Protein AF-A0A973VXS0-F1 (afdb_monomer)

Secondary structure (DSSP, 8-state):
------HHHHHHHHHHHHHHHHHTTT-TTHHHHHHHHHHHHHHHHEEEETTEEEE----

pLDDT: mean 85.26, std 11.55, range [43.59, 93.81]

InterPro domains:
  IPR009317 ChaB [PF06150] (2-55)
  IPR037205 ChaB superfamily [G3DSA:1.10.1740.70] (1-57)
  IPR037205 ChaB superfamily [SSF140376] (2-56)

Solvent-accessible surface area (backbone atoms only — not comparable to full-atom values): 3324 Å² total; per-residue (Å²): 136,80,65,68,69,44,71,69,47,52,49,47,24,51,53,37,26,52,50,32,34,64,76,32,67,90,49,96,54,16,65,62,52,6,54,52,44,8,53,50,50,28,57,69,46,26,43,78,56,91,76,43,60,42,73,50,73,84,128

Foldseek 3Di:
DDQDAPPVLVVLLVVQLVVLLVVQPPDPCSNVRSNVRSVVSSVVQWDDDPSYTDGDDDD

Structure (mmCIF, N/CA/C/O backbone):
data_AF-A0A973VXS0-F1
#
_entry.id   AF-A0A973VXS0-F1
#
loop_
_atom_site.group_PDB
_atom_site.id
_atom_site.type_symbol
_atom_site.label_atom_id
_atom_site.label_alt_id
_atom_site.label_comp_id
_atom_site.label_asym_id
_atom_site.label_entity_id
_atom_site.label_seq_id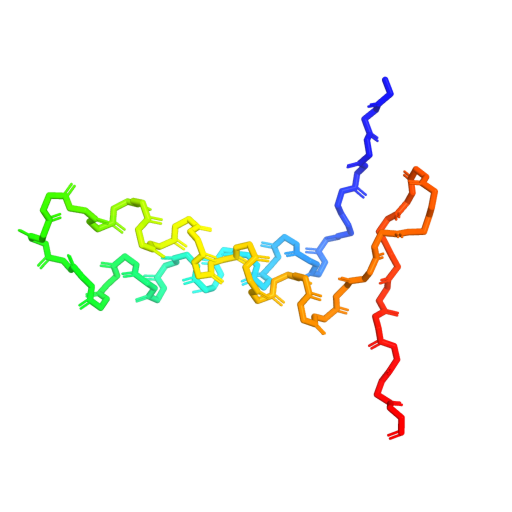
_atom_site.pdbx_PDB_ins_code
_atom_site.Cartn_x
_atom_site.Cartn_y
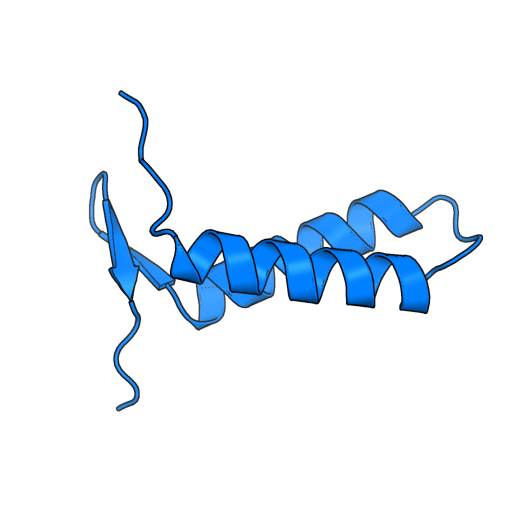_atom_site.Cartn_z
_atom_site.occupancy
_atom_site.B_iso_or_equiv
_atom_site.auth_seq_id
_atom_site.auth_comp_id
_atom_site.auth_asym_id
_atom_site.auth_atom_id
_atom_site.pdbx_PDB_model_num
ATOM 1 N N . MET A 1 1 ? 6.032 18.472 -11.799 1.00 43.59 1 MET A N 1
ATOM 2 C CA . MET A 1 1 ? 6.774 17.196 -11.857 1.00 43.59 1 MET A CA 1
ATOM 3 C C . MET A 1 1 ? 5.940 16.167 -11.120 1.00 43.59 1 MET A C 1
ATOM 5 O O . MET A 1 1 ? 6.013 16.060 -9.906 1.00 43.59 1 MET A O 1
ATOM 9 N N . GLN A 1 2 ? 4.997 15.557 -11.830 1.00 49.38 2 GLN A N 1
ATOM 10 C CA . GLN A 1 2 ? 4.069 14.599 -11.246 1.00 49.38 2 GLN A CA 1
ATOM 11 C C . GLN A 1 2 ? 4.739 13.230 -11.407 1.00 49.38 2 GLN A C 1
ATOM 13 O O . GLN A 1 2 ? 4.718 12.669 -12.497 1.00 49.38 2 GLN A O 1
ATOM 18 N N . ASN A 1 3 ? 5.409 12.732 -10.363 1.00 54.12 3 ASN A N 1
ATOM 19 C CA . ASN A 1 3 ? 5.886 11.346 -10.318 1.00 54.12 3 ASN A CA 1
ATOM 20 C C . ASN A 1 3 ? 4.659 10.435 -10.341 1.00 54.12 3 ASN A C 1
ATOM 22 O O . ASN A 1 3 ? 4.100 10.120 -9.289 1.00 54.12 3 ASN A O 1
ATOM 26 N N . HIS A 1 4 ? 4.194 10.069 -11.531 1.00 67.44 4 HIS A N 1
ATOM 27 C CA . HIS A 1 4 ? 3.023 9.220 -11.679 1.00 67.44 4 HIS A CA 1
ATOM 28 C C . HIS A 1 4 ? 3.364 7.847 -11.110 1.00 67.44 4 HIS A C 1
ATOM 30 O O . HIS A 1 4 ? 4.198 7.119 -11.647 1.00 67.44 4 HIS A O 1
ATOM 36 N N . LEU A 1 5 ? 2.731 7.514 -9.985 1.00 74.00 5 LEU A N 1
ATOM 37 C CA . LEU A 1 5 ? 2.751 6.161 -9.460 1.00 74.00 5 LEU A CA 1
ATOM 38 C C . LEU A 1 5 ? 2.174 5.242 -10.552 1.00 74.00 5 LEU A C 1
ATOM 40 O O . LEU A 1 5 ? 1.083 5.545 -11.054 1.00 74.00 5 LEU A O 1
ATOM 44 N N . PRO A 1 6 ? 2.859 4.149 -10.929 1.00 84.19 6 PRO A N 1
ATOM 45 C CA . PRO A 1 6 ? 2.336 3.199 -11.898 1.00 84.19 6 PRO A CA 1
ATOM 46 C C . PRO A 1 6 ? 0.930 2.727 -11.498 1.00 84.19 6 PRO A C 1
ATOM 48 O O . PRO A 1 6 ? 0.675 2.589 -10.299 1.00 84.19 6 PRO A O 1
ATOM 51 N N . PRO A 1 7 ? 0.025 2.442 -12.451 1.00 85.00 7 PRO A N 1
ATOM 52 C CA . PRO A 1 7 ? -1.344 2.015 -12.147 1.00 85.00 7 PRO A CA 1
ATOM 53 C C . PRO A 1 7 ? -1.399 0.868 -11.131 1.00 85.00 7 PRO A C 1
ATOM 55 O O . PRO A 1 7 ? -2.124 0.944 -10.145 1.00 85.00 7 PRO A O 1
ATOM 58 N N . HIS A 1 8 ? -0.521 -0.121 -11.289 1.00 86.31 8 HIS A N 1
ATOM 59 C CA . HIS A 1 8 ? -0.447 -1.273 -10.396 1.00 86.31 8 HIS A CA 1
ATOM 60 C C . HIS A 1 8 ? 0.036 -0.925 -8.971 1.00 86.31 8 HIS A C 1
ATOM 62 O O . HIS A 1 8 ? -0.425 -1.502 -7.989 1.00 86.31 8 HIS A O 1
ATOM 68 N N . ALA A 1 9 ? 0.884 0.096 -8.813 1.00 87.19 9 ALA A N 1
ATOM 69 C CA . ALA A 1 9 ? 1.234 0.617 -7.491 1.00 87.19 9 ALA A CA 1
ATOM 70 C C . ALA A 1 9 ? 0.029 1.286 -6.806 1.00 87.19 9 ALA A C 1
ATOM 72 O O . ALA A 1 9 ? -0.117 1.200 -5.587 1.00 87.19 9 ALA A O 1
ATOM 73 N N . GLN A 1 10 ? -0.844 1.943 -7.579 1.00 89.56 10 GLN A N 1
ATOM 74 C CA . GLN A 1 10 ? -2.068 2.552 -7.050 1.00 89.56 10 GLN A CA 1
ATOM 75 C C . GLN A 1 10 ? -3.086 1.493 -6.615 1.00 89.56 10 GLN A C 1
ATOM 77 O O . GLN A 1 10 ? -3.790 1.704 -5.629 1.00 89.56 10 GLN A O 1
ATOM 82 N N . GLU A 1 11 ? -3.156 0.360 -7.317 1.00 90.94 11 GLU A N 1
ATOM 83 C CA . GLU A 1 11 ? -3.993 -0.780 -6.924 1.00 90.94 11 GLU A CA 1
ATOM 84 C C . GLU A 1 11 ? -3.539 -1.356 -5.582 1.00 90.94 11 GLU A C 1
ATOM 86 O O . GLU A 1 11 ? -4.322 -1.351 -4.634 1.00 90.94 11 GLU A O 1
ATOM 91 N N . ILE A 1 12 ? -2.249 -1.692 -5.449 1.00 91.31 12 ILE A N 1
ATOM 92 C CA . ILE A 1 12 ? -1.664 -2.186 -4.189 1.00 91.31 12 ILE A CA 1
ATOM 93 C C . ILE A 1 12 ? -1.928 -1.207 -3.044 1.00 91.31 12 ILE A C 1
ATOM 95 O O . ILE A 1 12 ? -2.278 -1.608 -1.933 1.00 91.31 12 ILE A O 1
ATOM 99 N N . TYR A 1 13 ? -1.770 0.090 -3.312 1.00 91.00 13 TYR A N 1
ATOM 100 C CA . TYR A 1 13 ? -2.057 1.127 -2.336 1.00 91.00 13 TYR A CA 1
ATOM 101 C C . TYR A 1 13 ? -3.518 1.087 -1.875 1.00 91.00 13 TYR A C 1
ATOM 103 O O . TYR A 1 13 ? -3.774 1.068 -0.674 1.00 91.00 13 TYR A O 1
ATOM 111 N N . ARG A 1 14 ? -4.478 1.064 -2.809 1.00 92.31 14 ARG A N 1
ATOM 112 C CA . ARG A 1 14 ? -5.915 1.046 -2.495 1.00 92.31 14 ARG A CA 1
ATOM 113 C C . ARG A 1 14 ? -6.318 -0.219 -1.749 1.00 92.31 14 ARG A C 1
ATOM 115 O O . ARG A 1 14 ? -7.055 -0.124 -0.774 1.00 92.31 14 ARG A O 1
ATOM 122 N N . GLU A 1 15 ? -5.824 -1.379 -2.168 1.00 93.81 15 GLU A N 1
ATOM 123 C CA . GLU A 1 15 ? -6.109 -2.652 -1.502 1.00 93.81 15 GLU A CA 1
ATOM 124 C C . GLU A 1 15 ? -5.589 -2.658 -0.062 1.00 93.81 15 GLU A C 1
ATOM 126 O O . GLU A 1 15 ? -6.343 -2.930 0.874 1.00 93.81 15 GLU A O 1
ATOM 131 N N . ALA A 1 16 ? -4.324 -2.278 0.139 1.00 93.56 16 ALA A N 1
ATOM 132 C CA . ALA A 1 16 ? -3.718 -2.222 1.465 1.00 93.56 16 ALA A CA 1
ATOM 133 C C . ALA A 1 16 ? -4.349 -1.140 2.357 1.00 93.56 16 ALA A C 1
ATOM 135 O O . ALA A 1 16 ? -4.488 -1.348 3.564 1.00 93.56 16 ALA A O 1
ATOM 136 N N . LEU A 1 17 ? -4.764 -0.008 1.778 1.00 93.06 17 LEU A N 1
ATOM 137 C CA . LEU A 1 17 ? -5.485 1.047 2.488 1.00 93.06 17 LEU A CA 1
ATOM 138 C C . LEU A 1 17 ? -6.851 0.546 2.956 1.00 93.06 17 LEU A C 1
ATOM 140 O O . LEU A 1 17 ? -7.153 0.657 4.139 1.00 93.06 17 LEU A O 1
ATOM 144 N N . ASN A 1 18 ? -7.650 -0.038 2.059 1.00 92.44 18 ASN A N 1
ATOM 145 C CA . ASN A 1 18 ? -8.972 -0.573 2.385 1.00 92.44 18 ASN A CA 1
ATOM 146 C C . ASN A 1 18 ? -8.878 -1.663 3.454 1.00 92.44 18 ASN A C 1
ATOM 148 O O . ASN A 1 18 ? -9.651 -1.663 4.410 1.00 92.44 18 ASN A O 1
ATOM 152 N N . HIS A 1 19 ? -7.892 -2.553 3.327 1.00 91.88 19 HIS A N 1
ATOM 153 C CA . HIS A 1 19 ? -7.639 -3.592 4.314 1.00 91.88 19 HIS A CA 1
ATOM 154 C C . HIS A 1 19 ? -7.224 -3.004 5.671 1.00 91.88 19 HIS A C 1
ATOM 156 O O . HIS A 1 19 ? -7.767 -3.393 6.701 1.00 91.88 19 HIS A O 1
ATOM 162 N N . GLY A 1 20 ? -6.295 -2.041 5.692 1.00 90.69 20 GLY A N 1
ATOM 163 C CA . GLY A 1 20 ? -5.865 -1.363 6.918 1.00 90.69 20 GLY A CA 1
ATOM 164 C C . GLY A 1 20 ? -6.993 -0.572 7.585 1.00 90.69 20 GLY A C 1
ATOM 165 O O . GLY A 1 20 ? -7.144 -0.624 8.803 1.00 90.69 20 GLY A O 1
ATOM 166 N N . PHE A 1 21 ? -7.835 0.096 6.793 1.00 89.44 21 PHE A N 1
ATOM 167 C CA . PHE A 1 21 ? -9.033 0.766 7.289 1.00 89.44 21 PHE A CA 1
ATOM 168 C C . PHE A 1 21 ? -9.986 -0.248 7.918 1.00 89.44 21 PHE A C 1
ATOM 170 O O . PHE A 1 21 ? -10.387 -0.060 9.060 1.00 89.44 21 PHE A O 1
ATOM 177 N N . ALA A 1 22 ? -10.325 -1.332 7.221 1.00 92.06 22 ALA A N 1
ATOM 178 C CA . ALA A 1 22 ? -11.232 -2.346 7.751 1.00 92.06 22 ALA A CA 1
ATOM 179 C C . ALA A 1 22 ? -10.688 -2.997 9.037 1.00 92.06 22 ALA A C 1
ATOM 181 O O . ALA A 1 22 ? -11.436 -3.181 9.995 1.00 92.06 22 ALA A O 1
ATOM 182 N N . ALA A 1 23 ? -9.383 -3.282 9.089 1.00 90.56 23 ALA A N 1
ATOM 183 C CA . ALA A 1 23 ? -8.730 -3.910 10.237 1.00 90.56 23 ALA A CA 1
ATOM 184 C C . ALA A 1 23 ? -8.702 -3.025 11.496 1.00 90.56 23 ALA A C 1
ATOM 186 O O . ALA A 1 23 ? -8.691 -3.546 12.609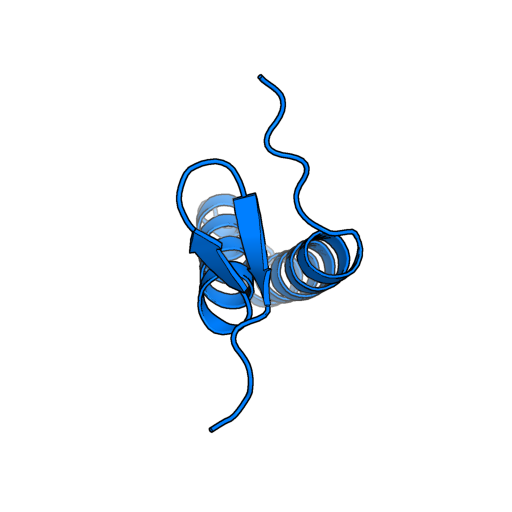 1.00 90.56 23 ALA A O 1
ATOM 187 N N . HIS A 1 24 ? -8.697 -1.700 11.332 1.00 90.12 24 HIS A N 1
ATOM 188 C CA . HIS A 1 24 ? -8.639 -0.735 12.434 1.00 90.12 24 HIS A CA 1
ATOM 189 C C . HIS A 1 24 ? -9.927 0.088 12.577 1.00 90.12 24 HIS A C 1
ATOM 191 O O . HIS A 1 24 ? -9.899 1.186 13.131 1.00 90.12 24 HIS A O 1
ATOM 197 N N . ALA A 1 25 ? -11.059 -0.424 12.085 1.00 87.69 25 ALA A N 1
ATOM 198 C CA . ALA A 1 25 ? -12.346 0.259 12.149 1.00 87.69 25 ALA A CA 1
ATOM 199 C C . ALA A 1 25 ? -12.726 0.651 13.586 1.00 87.69 25 ALA A C 1
ATOM 201 O O . ALA A 1 25 ? -12.895 -0.205 14.452 1.00 87.69 25 ALA A O 1
ATOM 202 N N . GLY A 1 26 ? -12.867 1.960 13.827 1.00 87.44 26 GLY A N 1
ATOM 203 C CA . GLY A 1 26 ? -13.223 2.516 15.137 1.00 87.44 26 GLY A CA 1
ATOM 204 C C . GLY A 1 26 ? -12.040 2.984 15.996 1.00 87.44 26 GLY A C 1
ATOM 205 O O . GLY A 1 26 ? -12.266 3.569 17.055 1.00 87.44 26 GLY A O 1
ATOM 206 N N . ASP A 1 27 ? -10.792 2.795 15.552 1.00 90.56 27 ASP A N 1
ATOM 207 C CA . ASP A 1 27 ? -9.622 3.427 16.175 1.00 90.56 27 ASP A CA 1
ATOM 208 C C . ASP A 1 27 ? -9.456 4.865 15.649 1.00 90.56 27 ASP A C 1
ATOM 210 O O . ASP A 1 27 ? -9.516 5.118 14.447 1.00 90.56 27 ASP A O 1
ATOM 214 N N . ARG A 1 28 ? -9.163 5.830 16.529 1.00 88.62 28 ARG A N 1
ATOM 215 C CA . ARG A 1 28 ? -8.808 7.206 16.124 1.00 88.62 28 ARG A CA 1
ATOM 216 C C . ARG A 1 28 ? -7.586 7.267 15.202 1.00 88.62 28 ARG A C 1
ATOM 218 O O . ARG A 1 28 ? -7.422 8.242 14.479 1.00 88.62 28 ARG A O 1
ATOM 225 N N . ARG A 1 29 ? -6.719 6.253 15.247 1.00 90.62 29 ARG A N 1
ATOM 226 C CA . ARG A 1 29 ? -5.515 6.124 14.415 1.00 90.62 29 ARG A CA 1
ATOM 227 C C . ARG A 1 29 ? -5.728 5.261 13.173 1.00 90.62 29 ARG A C 1
ATOM 229 O O . ARG A 1 29 ? -4.761 4.996 12.465 1.00 90.62 29 ARG A O 1
ATOM 236 N N . GLN A 1 30 ? -6.958 4.829 12.895 1.00 91.94 30 GLN A N 1
ATOM 237 C CA . GLN A 1 30 ? -7.300 3.996 11.740 1.00 91.94 30 GLN A CA 1
ATOM 238 C C . GLN A 1 30 ? -6.745 4.562 10.434 1.00 91.94 30 GLN A C 1
ATOM 240 O O . GLN A 1 30 ? -6.075 3.843 9.695 1.00 91.94 30 GLN A O 1
ATOM 245 N N . GLU A 1 31 ? -6.974 5.854 10.180 1.00 89.62 31 GLU A N 1
ATOM 246 C CA . GLU A 1 31 ? -6.493 6.510 8.965 1.00 89.62 31 GLU A CA 1
ATOM 247 C C . GLU A 1 31 ? -4.965 6.448 8.887 1.00 89.62 31 GLU A C 1
ATOM 249 O O . GLU A 1 31 ? -4.416 5.946 7.909 1.00 89.62 31 GLU A O 1
ATOM 254 N N . GLU A 1 32 ? -4.263 6.880 9.939 1.00 92.88 32 GLU A N 1
ATOM 255 C CA . GLU A 1 32 ? -2.796 6.890 9.980 1.00 92.88 32 GLU A CA 1
ATOM 256 C C . GLU A 1 32 ? -2.207 5.488 9.759 1.00 92.88 32 GLU A C 1
ATOM 258 O O . GLU A 1 32 ? -1.274 5.314 8.967 1.00 92.88 32 GLU A O 1
ATOM 263 N N . ILE A 1 33 ? -2.770 4.472 10.420 1.00 92.81 33 ILE A N 1
ATOM 264 C CA . ILE A 1 33 ? -2.313 3.086 10.294 1.00 92.81 33 ILE A CA 1
ATOM 265 C C . ILE A 1 33 ? -2.562 2.566 8.878 1.00 92.81 33 ILE A C 1
ATOM 267 O O . ILE A 1 33 ? -1.672 1.944 8.288 1.00 92.81 33 ILE A O 1
ATOM 271 N N . ALA A 1 34 ? -3.731 2.842 8.304 1.00 93.38 34 ALA A N 1
ATOM 272 C CA . ALA A 1 34 ? -4.063 2.417 6.956 1.00 93.38 34 ALA A CA 1
ATOM 273 C 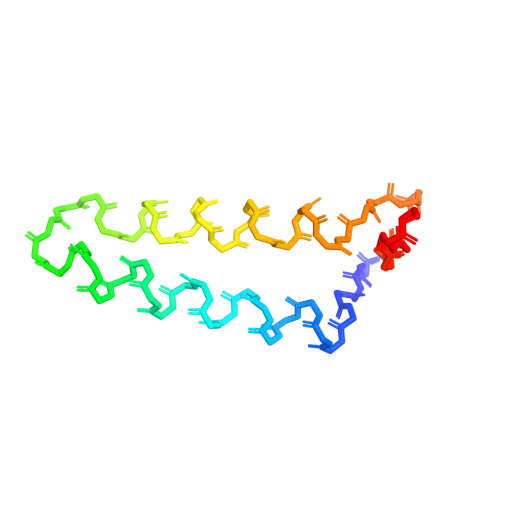C . ALA A 1 34 ? -3.160 3.092 5.914 1.00 93.38 34 ALA A C 1
ATOM 275 O O . ALA A 1 34 ? -2.575 2.400 5.079 1.00 93.38 34 ALA A O 1
ATOM 276 N N . TYR A 1 35 ? -2.960 4.411 6.004 1.00 92.94 35 TYR A N 1
ATOM 277 C CA . TYR A 1 35 ? -2.046 5.160 5.137 1.00 92.94 35 TYR A CA 1
ATOM 278 C C . TYR A 1 35 ? -0.616 4.620 5.229 1.00 92.94 35 TYR A C 1
ATOM 280 O O . TYR A 1 35 ? 0.041 4.399 4.207 1.00 92.94 35 TYR A O 1
ATOM 288 N N . ARG A 1 36 ? -0.126 4.354 6.447 1.00 93.44 36 ARG A N 1
ATOM 289 C CA . ARG A 1 36 ? 1.219 3.803 6.657 1.00 93.44 36 ARG A CA 1
ATOM 290 C C . ARG A 1 36 ? 1.353 2.398 6.074 1.00 93.44 36 ARG A C 1
ATOM 292 O O . ARG A 1 36 ? 2.379 2.088 5.466 1.00 93.44 36 ARG A O 1
ATOM 299 N N . THR A 1 37 ? 0.323 1.569 6.223 1.00 92.94 37 THR A N 1
ATOM 300 C CA . THR A 1 37 ? 0.278 0.205 5.677 1.00 92.94 37 THR A CA 1
ATOM 301 C C . THR A 1 37 ? 0.282 0.234 4.153 1.00 92.94 37 THR A C 1
ATOM 303 O O . THR A 1 37 ? 1.111 -0.432 3.533 1.00 92.94 37 THR A O 1
ATOM 306 N N . ALA A 1 38 ? -0.552 1.082 3.551 1.00 92.88 38 ALA A N 1
ATOM 307 C CA . ALA A 1 38 ? -0.630 1.260 2.108 1.00 92.88 38 ALA A CA 1
ATOM 308 C C . ALA A 1 38 ? 0.707 1.714 1.506 1.00 92.88 38 ALA A C 1
ATOM 310 O O . ALA A 1 38 ? 1.220 1.095 0.572 1.00 92.88 38 ALA A O 1
ATOM 311 N N . TRP A 1 39 ? 1.347 2.729 2.094 1.00 91.62 39 TRP A N 1
ATOM 312 C CA . TRP A 1 39 ? 2.668 3.176 1.646 1.00 91.62 39 TRP A CA 1
ATOM 313 C C . TRP A 1 39 ? 3.765 2.130 1.844 1.00 91.62 39 TRP A C 1
ATOM 315 O O . TRP A 1 39 ? 4.676 2.041 1.021 1.00 91.62 39 TRP A O 1
ATOM 325 N N . SER A 1 40 ? 3.695 1.334 2.911 1.00 92.62 40 SER A N 1
ATOM 326 C CA . SER A 1 40 ? 4.644 0.240 3.147 1.00 92.62 40 SER A CA 1
ATOM 327 C C . SER A 1 40 ? 4.501 -0.861 2.094 1.00 92.62 40 SER A C 1
ATOM 329 O O . SER A 1 40 ? 5.508 -1.349 1.586 1.00 92.62 40 SER A O 1
ATOM 331 N N . ALA A 1 41 ? 3.266 -1.203 1.714 1.00 91.81 41 ALA A N 1
ATOM 332 C CA . ALA A 1 41 ? 2.982 -2.177 0.664 1.00 91.81 41 ALA A CA 1
ATOM 333 C C . ALA A 1 41 ? 3.512 -1.710 -0.700 1.00 91.81 41 ALA A C 1
ATOM 335 O O . ALA A 1 41 ? 4.240 -2.452 -1.360 1.00 91.81 41 ALA A O 1
ATOM 336 N N . VAL A 1 42 ? 3.253 -0.450 -1.074 1.00 90.81 42 VAL A N 1
ATOM 337 C CA . VAL A 1 42 ? 3.809 0.141 -2.302 1.00 90.81 42 VAL A CA 1
ATOM 338 C C . VAL A 1 42 ? 5.331 0.086 -2.290 1.00 90.81 42 VAL A C 1
ATOM 340 O O . VAL A 1 42 ? 5.916 -0.415 -3.239 1.00 90.81 42 VAL A O 1
ATOM 343 N N . LYS A 1 43 ? 5.987 0.525 -1.210 1.00 88.94 43 LYS A N 1
ATOM 344 C CA . LYS A 1 43 ? 7.460 0.523 -1.101 1.00 88.94 43 LYS A CA 1
ATOM 345 C C . LYS A 1 43 ? 8.082 -0.878 -1.107 1.00 88.94 43 LYS A C 1
ATOM 347 O O . LYS A 1 43 ? 9.271 -1.022 -1.384 1.00 88.94 43 LYS A O 1
ATOM 352 N N . ARG A 1 44 ? 7.306 -1.912 -0.772 1.00 89.44 44 ARG A N 1
ATOM 353 C CA . ARG A 1 44 ? 7.754 -3.308 -0.826 1.00 89.44 44 ARG A CA 1
ATOM 354 C C . ARG A 1 44 ? 7.782 -3.837 -2.259 1.00 89.44 44 ARG A C 1
ATOM 356 O O . ARG A 1 44 ? 8.684 -4.602 -2.586 1.00 89.44 44 ARG A O 1
ATOM 363 N N . SER A 1 45 ? 6.832 -3.415 -3.090 1.00 86.75 45 SER A N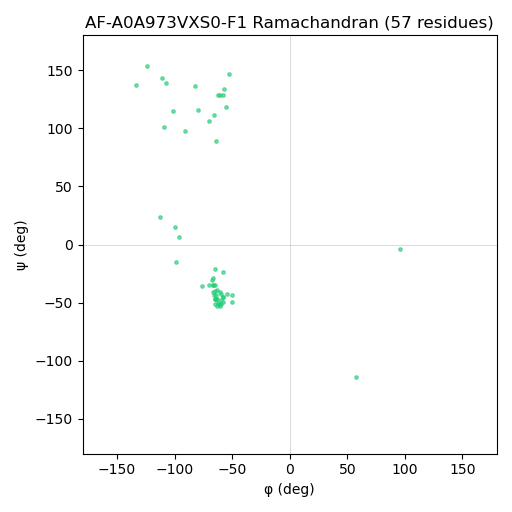 1
ATOM 364 C CA . SER A 1 45 ? 6.713 -3.842 -4.492 1.00 86.75 45 SER A CA 1
ATOM 365 C C . SER A 1 45 ? 7.295 -2.843 -5.489 1.00 86.75 45 SER A C 1
ATOM 367 O O . SER A 1 45 ? 7.520 -3.200 -6.637 1.00 86.75 45 SER A O 1
ATOM 369 N N . TYR A 1 46 ? 7.553 -1.604 -5.076 1.00 89.81 46 TYR A N 1
ATOM 370 C CA . TYR A 1 46 ? 8.100 -0.535 -5.901 1.00 89.81 46 TYR A CA 1
ATOM 371 C C . TYR A 1 46 ? 9.234 0.173 -5.176 1.00 89.81 46 TYR A C 1
ATOM 373 O O . TYR A 1 46 ? 9.131 0.509 -3.997 1.00 89.81 46 TYR A O 1
ATOM 381 N N . VAL A 1 47 ? 10.303 0.461 -5.907 1.00 88.62 47 VAL A N 1
ATOM 382 C CA . VAL A 1 47 ? 11.406 1.299 -5.441 1.00 88.62 47 VAL A CA 1
ATOM 383 C C . VAL A 1 47 ? 11.402 2.607 -6.224 1.00 88.62 47 VAL A C 1
ATOM 385 O O . VAL A 1 47 ? 11.059 2.639 -7.406 1.00 88.62 47 VAL A O 1
ATOM 388 N N . LYS A 1 48 ? 11.732 3.708 -5.548 1.00 83.88 48 LYS A N 1
ATOM 389 C CA . LYS A 1 48 ? 11.910 4.996 -6.213 1.00 83.88 48 LYS A CA 1
ATOM 390 C C . LYS A 1 48 ? 13.299 5.018 -6.856 1.00 83.88 48 LYS A C 1
ATOM 392 O O . L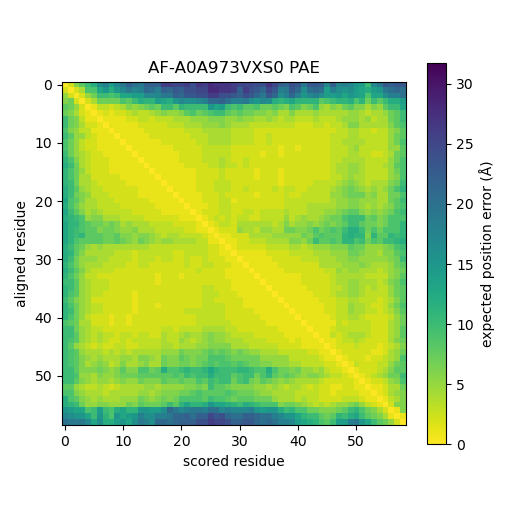YS A 1 48 ? 14.292 4.960 -6.136 1.00 83.88 48 LYS A O 1
ATOM 397 N N . ASP A 1 49 ? 13.342 5.097 -8.177 1.00 83.56 49 ASP A N 1
ATOM 398 C CA . ASP A 1 49 ? 14.546 5.255 -8.989 1.00 83.56 49 ASP A CA 1
ATOM 399 C C . ASP A 1 49 ? 14.546 6.670 -9.585 1.00 83.56 49 ASP A C 1
ATOM 401 O O . ASP A 1 49 ? 13.771 6.988 -10.489 1.00 83.56 49 ASP A O 1
ATOM 405 N N . GLY A 1 50 ? 15.324 7.570 -8.975 1.00 84.31 50 GLY A N 1
ATOM 406 C CA . GLY A 1 50 ? 15.306 9.001 -9.291 1.00 84.31 50 GLY A CA 1
ATOM 407 C C . GLY A 1 50 ? 13.916 9.624 -9.112 1.00 84.31 50 GLY A C 1
ATOM 408 O O . GLY A 1 50 ? 13.383 9.694 -7.998 1.00 84.31 50 GLY A O 1
ATOM 409 N N . ASP A 1 51 ? 13.323 10.055 -10.225 1.00 81.88 51 ASP A N 1
ATOM 410 C CA . ASP A 1 51 ? 11.970 10.615 -10.311 1.00 81.88 51 ASP A CA 1
ATOM 411 C C . ASP A 1 51 ? 10.919 9.604 -10.806 1.00 81.88 51 ASP A C 1
ATOM 413 O O . ASP A 1 51 ? 9.790 9.968 -11.121 1.00 81.88 51 ASP A O 1
ATOM 417 N N . HIS A 1 52 ? 11.222 8.309 -10.812 1.00 81.00 52 HIS A N 1
ATOM 418 C CA . HIS A 1 52 ? 10.261 7.279 -11.202 1.00 81.00 52 HIS A CA 1
ATOM 419 C C . HIS A 1 52 ? 10.082 6.225 -10.114 1.00 81.00 52 HIS A C 1
ATOM 421 O O . HIS A 1 52 ? 10.947 5.996 -9.275 1.00 81.00 52 HIS A O 1
ATOM 427 N N . TRP A 1 53 ? 8.912 5.592 -10.103 1.00 86.12 53 TRP A N 1
ATOM 428 C CA . TRP A 1 53 ? 8.649 4.417 -9.280 1.00 86.12 53 TRP A CA 1
ATOM 429 C C . TRP A 1 53 ? 8.735 3.191 -10.177 1.00 86.12 53 TRP A C 1
ATOM 431 O O . TRP A 1 53 ? 7.917 3.030 -11.081 1.00 86.12 53 TRP A O 1
ATOM 441 N N . VAL A 1 54 ? 9.721 2.335 -9.930 1.00 86.62 54 VAL A N 1
ATOM 442 C CA . VAL A 1 54 ? 9.955 1.116 -10.707 1.00 86.62 54 VAL A CA 1
ATOM 443 C C . VAL A 1 54 ? 9.558 -0.102 -9.885 1.00 86.62 54 VAL A C 1
ATOM 445 O O . VAL A 1 54 ? 9.783 -0.146 -8.674 1.00 86.62 54 VAL A O 1
ATOM 448 N N . ALA A 1 55 ? 8.914 -1.077 -10.529 1.00 86.75 55 ALA A N 1
ATOM 449 C CA . ALA A 1 55 ? 8.533 -2.317 -9.868 1.00 86.75 55 ALA A CA 1
ATOM 450 C C . ALA A 1 55 ? 9.797 -3.046 -9.397 1.00 86.75 55 ALA A C 1
ATOM 452 O O . ALA A 1 55 ? 10.741 -3.253 -10.159 1.00 86.75 55 ALA A O 1
ATOM 453 N N . ARG A 1 56 ? 9.816 -3.425 -8.123 1.00 83.06 56 ARG A N 1
ATOM 454 C CA . ARG A 1 56 ? 10.851 -4.262 -7.537 1.00 83.06 56 ARG A CA 1
ATOM 455 C C . ARG A 1 56 ? 10.670 -5.655 -8.125 1.00 83.06 56 ARG A C 1
ATOM 457 O O . ARG A 1 56 ? 9.714 -6.346 -7.781 1.00 83.06 56 ARG A O 1
ATOM 464 N N . ALA A 1 57 ? 11.555 -6.045 -9.038 1.00 68.50 57 ALA A N 1
ATOM 465 C CA . ALA A 1 57 ? 11.559 -7.404 -9.556 1.00 68.50 57 ALA A CA 1
ATOM 466 C C . ALA A 1 57 ? 11.720 -8.387 -8.378 1.00 68.50 57 ALA A C 1
ATOM 468 O O . ALA A 1 57 ? 12.560 -8.136 -7.502 1.00 68.50 57 ALA A O 1
ATOM 469 N N . PRO A 1 58 ? 10.916 -9.463 -8.302 1.00 58.62 58 PRO A N 1
ATOM 470 C CA . PRO A 1 58 ? 11.234 -10.559 -7.401 1.00 58.62 58 PRO A CA 1
ATOM 471 C C . PRO A 1 58 ? 12.600 -11.122 -7.820 1.00 58.62 58 PRO A C 1
ATOM 473 O O . PRO A 1 58 ? 12.834 -11.338 -9.010 1.00 58.62 58 PRO A O 1
ATOM 476 N N . ALA A 1 59 ? 13.509 -11.247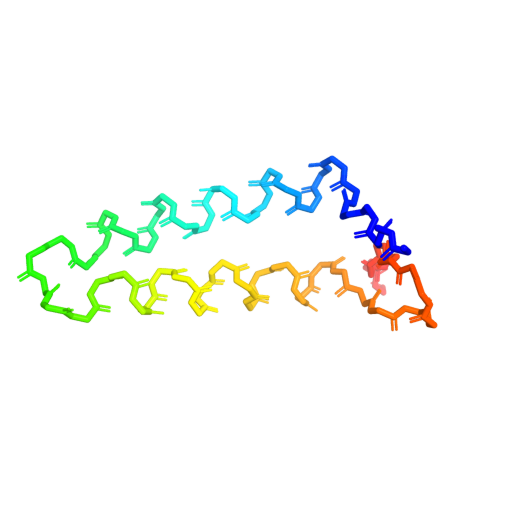 -6.850 1.00 53.97 59 ALA A N 1
ATOM 477 C CA . ALA A 1 59 ? 14.809 -11.888 -7.039 1.00 53.97 59 ALA A CA 1
ATOM 478 C C . ALA A 1 59 ? 14.648 -13.389 -7.306 1.00 53.97 59 ALA A C 1
ATOM 480 O O . ALA A 1 59 ? 13.670 -13.967 -6.773 1.00 53.97 59 ALA A O 1
#

Radius of gyration: 12.69 Å; Cα contacts (8 Å, 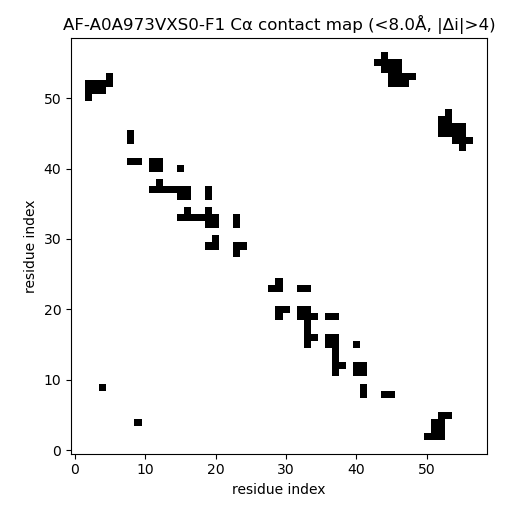|Δi|>4): 63; chains: 1; bounding box: 28×29×28 Å

Sequence (59 aa):
MQNHLPPHAQEIYREALNHGFAAHAGDRRQEEIAYRTAWSAVKRSYVKDGDHWVARAPA

Mean predicted aligned error: 5.33 Å

Organism: NCBI:txid1404411

Nearest PDB structures (foldseek):
  7ard-assembly1_f  TM=8.645E-01  e=4.320E+00  Polytomella sp. Pringsheim 198.80
  7og5-assembly1_J  TM=4.400E-01  e=8.880E+00  Halorhodospira hal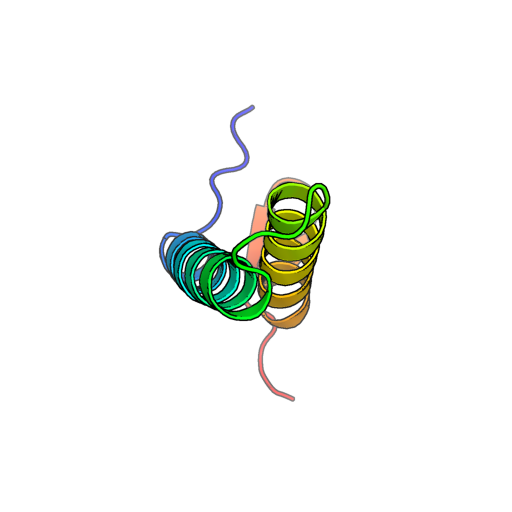ophila SL1